Protein AF-A0A4U2Z843-F1 (afdb_monomer_lite)

pLDDT: mean 77.95, std 9.52, range [38.75, 86.12]

Organism: NCBI:txid1130819

Foldseek 3Di:
DVLQVVVLQKDWDDPDPPDIDIAGPDNVCRVVQVVCPVVCPPDNDPSSVSVVVVVVPPD

Structure (mmCIF, N/CA/C/O backbone):
data_AF-A0A4U2Z843-F1
#
_entry.id   AF-A0A4U2Z843-F1
#
loop_
_atom_site.group_PDB
_atom_site.id
_atom_site.type_symbol
_atom_site.label_atom_id
_atom_site.label_alt_id
_atom_site.label_comp_id
_atom_site.label_asym_id
_atom_site.label_entity_id
_atom_site.label_seq_id
_atom_site.pdbx_PDB_ins_code
_atom_site.Cartn_x
_atom_site.Cartn_y
_atom_site.Cartn_z
_atom_site.occupancy
_atom_site.B_iso_or_equiv
_atom_site.auth_seq_id
_atom_site.auth_comp_id
_atom_site.auth_asym_id
_atom_site.auth_atom_id
_atom_site.pdbx_PDB_model_num
ATOM 1 N N . MET A 1 1 ? 4.883 0.657 -10.028 1.00 64.19 1 MET A N 1
ATOM 2 C CA . MET A 1 1 ? 5.096 1.832 -9.142 1.00 64.19 1 MET A CA 1
ATOM 3 C C . MET A 1 1 ? 4.143 2.975 -9.459 1.00 64.19 1 MET A C 1
ATOM 5 O O . MET A 1 1 ? 3.545 3.521 -8.540 1.00 64.19 1 MET A O 1
ATOM 9 N N . GLU A 1 2 ? 3.953 3.317 -10.734 1.00 67.94 2 GLU A N 1
ATOM 10 C CA . GLU A 1 2 ? 3.135 4.466 -11.152 1.00 67.94 2 GLU A CA 1
ATOM 11 C C . GLU A 1 2 ? 1.676 4.402 -10.688 1.00 67.94 2 GLU A C 1
ATOM 13 O O . GLU A 1 2 ? 1.142 5.398 -10.213 1.00 67.94 2 GLU A O 1
ATOM 18 N N . ALA A 1 3 ? 1.047 3.225 -10.731 1.00 68.44 3 ALA A N 1
ATOM 19 C CA . ALA A 1 3 ? -0.339 3.065 -10.292 1.00 68.44 3 ALA A CA 1
ATOM 20 C C . ALA A 1 3 ? -0.542 3.362 -8.794 1.00 68.44 3 ALA A C 1
ATOM 22 O O . ALA A 1 3 ? -1.567 3.923 -8.423 1.00 68.44 3 ALA A O 1
ATOM 23 N N . VAL A 1 4 ? 0.452 3.058 -7.951 1.00 76.06 4 VAL A N 1
ATOM 24 C CA . VAL A 1 4 ? 0.435 3.399 -6.519 1.00 76.06 4 VAL A CA 1
ATOM 25 C C . VAL A 1 4 ? 0.633 4.901 -6.342 1.00 76.06 4 VAL A C 1
ATOM 27 O O . VAL A 1 4 ? -0.200 5.543 -5.712 1.00 76.06 4 VAL A O 1
ATOM 30 N N . ASN A 1 5 ? 1.646 5.487 -6.987 1.00 69.69 5 ASN A N 1
ATOM 31 C CA . ASN A 1 5 ? 1.925 6.927 -6.906 1.00 69.69 5 ASN A CA 1
ATOM 32 C C . ASN A 1 5 ? 0.759 7.792 -7.432 1.00 69.69 5 ASN A C 1
ATOM 34 O O . ASN A 1 5 ? 0.535 8.898 -6.942 1.00 69.69 5 ASN A O 1
ATOM 38 N N . LYS A 1 6 ? -0.030 7.280 -8.387 1.00 76.31 6 LYS A N 1
ATOM 39 C CA . LYS A 1 6 ? -1.214 7.954 -8.949 1.00 76.31 6 LYS A CA 1
ATOM 40 C C . LYS A 1 6 ? -2.353 8.125 -7.940 1.00 76.31 6 LYS A C 1
ATOM 42 O O . LYS A 1 6 ? -3.183 9.014 -8.111 1.00 76.31 6 LYS A O 1
ATOM 47 N N . THR A 1 7 ? -2.381 7.323 -6.877 1.00 76.19 7 THR A N 1
ATOM 48 C CA . THR A 1 7 ? -3.407 7.422 -5.826 1.00 76.19 7 THR A CA 1
ATOM 49 C C . THR A 1 7 ? -3.247 8.652 -4.942 1.00 76.19 7 THR A C 1
ATOM 51 O O . THR A 1 7 ? -4.180 8.994 -4.226 1.00 76.19 7 THR A O 1
ATOM 54 N N . LYS A 1 8 ? -2.079 9.316 -4.966 1.00 78.44 8 LYS A N 1
ATOM 55 C CA . LYS A 1 8 ? -1.708 10.466 -4.114 1.00 78.44 8 LYS A CA 1
ATOM 56 C C . LYS A 1 8 ? -1.741 10.209 -2.598 1.00 78.44 8 LYS A C 1
ATOM 58 O O . LYS A 1 8 ? -1.283 11.059 -1.842 1.00 78.44 8 LYS A O 1
ATOM 63 N N . VAL A 1 9 ? -2.233 9.053 -2.157 1.00 82.56 9 VAL A N 1
ATOM 64 C CA . VAL A 1 9 ? -2.272 8.622 -0.753 1.00 82.56 9 VAL A CA 1
ATOM 65 C C . VAL A 1 9 ? -1.179 7.609 -0.435 1.00 82.56 9 VAL A C 1
ATOM 67 O O . VAL A 1 9 ? -0.693 7.577 0.691 1.00 82.56 9 VAL A O 1
ATOM 70 N N . LEU A 1 10 ? -0.731 6.838 -1.431 1.00 83.94 10 LEU A N 1
ATOM 71 C CA . LEU A 1 10 ? 0.344 5.858 -1.315 1.00 83.94 10 LEU A CA 1
ATOM 72 C C . LEU A 1 10 ? 1.473 6.171 -2.295 1.00 83.94 10 LEU A C 1
ATOM 74 O O . LEU A 1 10 ? 1.251 6.660 -3.402 1.00 83.94 10 LEU A O 1
ATOM 78 N N . LYS A 1 11 ? 2.696 5.849 -1.888 1.00 85.44 11 LYS A N 1
ATOM 79 C CA . LYS A 1 11 ? 3.912 5.968 -2.679 1.00 85.44 11 LYS A CA 1
ATOM 80 C C . LYS A 1 11 ? 4.601 4.613 -2.752 1.00 85.44 11 LYS A C 1
ATOM 82 O O . LYS A 1 11 ? 4.868 3.994 -1.726 1.00 85.44 11 LYS A O 1
ATOM 87 N N . ALA A 1 12 ? 4.898 4.166 -3.964 1.00 83.44 12 ALA A N 1
ATOM 88 C CA . ALA A 1 12 ? 5.756 3.020 -4.217 1.00 83.44 12 ALA A CA 1
ATOM 89 C C . ALA A 1 12 ? 7.184 3.509 -4.481 1.00 83.44 12 ALA A C 1
ATOM 91 O O . ALA A 1 12 ? 7.411 4.310 -5.391 1.00 83.44 12 ALA A O 1
ATOM 92 N N . ILE A 1 13 ? 8.132 3.025 -3.687 1.00 83.12 13 ILE A N 1
ATOM 93 C CA . ILE A 1 13 ? 9.560 3.329 -3.770 1.00 83.12 13 ILE A CA 1
ATOM 94 C C . ILE A 1 13 ? 10.294 2.015 -4.031 1.00 83.12 13 ILE A C 1
ATOM 96 O O . ILE A 1 13 ? 10.102 1.041 -3.306 1.00 83.12 13 ILE A O 1
ATOM 100 N N . GLN A 1 14 ? 11.123 1.971 -5.071 1.00 82.06 14 GLN A N 1
ATOM 101 C CA . GLN A 1 14 ? 12.033 0.849 -5.267 1.00 82.06 14 GLN A CA 1
ATOM 102 C C . GLN A 1 14 ? 13.156 0.948 -4.239 1.00 82.06 14 GLN A C 1
ATOM 104 O O . GLN A 1 14 ? 13.926 1.901 -4.269 1.00 82.06 14 GLN A O 1
ATOM 109 N N . ASP A 1 15 ? 13.223 -0.016 -3.328 1.00 81.12 15 ASP A N 1
ATOM 110 C CA . ASP A 1 15 ? 14.284 -0.078 -2.319 1.00 81.12 15 ASP A CA 1
ATOM 111 C C . ASP A 1 15 ? 15.408 -1.027 -2.760 1.00 81.12 15 ASP A C 1
ATOM 113 O O . ASP A 1 15 ? 16.582 -0.779 -2.507 1.00 81.12 15 ASP A O 1
ATOM 117 N N . LYS A 1 16 ? 15.065 -2.096 -3.494 1.00 83.88 16 LYS A N 1
ATOM 118 C CA . LYS A 1 16 ? 16.032 -3.053 -4.059 1.00 83.88 16 LYS A CA 1
ATOM 119 C C . LYS A 1 16 ? 15.681 -3.370 -5.511 1.00 83.88 16 LYS A C 1
ATOM 121 O O . LYS A 1 16 ? 14.526 -3.188 -5.899 1.00 83.88 16 LYS A O 1
ATOM 126 N N . PRO A 1 17 ? 16.616 -3.919 -6.309 1.00 81.88 17 PRO A N 1
ATOM 127 C CA . PRO A 1 17 ? 16.347 -4.346 -7.685 1.00 81.88 17 PRO A CA 1
ATOM 128 C C . PRO A 1 17 ? 15.049 -5.159 -7.844 1.00 81.88 17 PRO A C 1
ATOM 130 O O . PRO A 1 17 ? 14.279 -4.866 -8.749 1.00 81.88 17 PRO A O 1
ATOM 133 N N . ASN A 1 18 ? 14.737 -6.056 -6.898 1.00 84.81 18 ASN A N 1
ATOM 134 C CA . ASN A 1 18 ? 13.495 -6.847 -6.885 1.00 84.81 18 ASN A CA 1
ATOM 135 C C . ASN A 1 18 ? 12.504 -6.470 -5.766 1.00 84.81 18 ASN A C 1
ATOM 137 O O . ASN A 1 18 ? 11.564 -7.218 -5.506 1.00 84.81 18 ASN A O 1
ATOM 141 N N . HIS A 1 19 ? 12.700 -5.348 -5.068 1.00 78.38 19 HIS A N 1
ATOM 142 C CA . HIS A 1 19 ? 11.842 -4.970 -3.943 1.00 78.38 19 HIS A CA 1
ATOM 143 C C . HIS A 1 19 ? 11.281 -3.562 -4.106 1.00 78.38 19 HIS A C 1
ATOM 145 O O . HIS A 1 19 ? 12.018 -2.579 -4.202 1.00 78.38 19 HIS A O 1
ATOM 151 N N . VAL A 1 20 ? 9.953 -3.478 -4.063 1.00 81.38 20 VAL A N 1
ATOM 152 C CA . VAL A 1 20 ? 9.209 -2.222 -4.064 1.00 81.38 20 VAL A CA 1
ATOM 153 C C . VAL A 1 20 ? 8.535 -2.071 -2.710 1.00 81.38 20 VAL A C 1
ATOM 155 O O . VAL A 1 20 ? 7.620 -2.821 -2.379 1.00 81.38 20 VAL A O 1
ATOM 158 N N . ALA A 1 21 ? 8.976 -1.090 -1.931 1.00 81.50 21 ALA A N 1
ATOM 159 C CA . ALA A 1 21 ? 8.317 -0.697 -0.700 1.00 81.50 21 ALA A CA 1
ATOM 160 C C . ALA A 1 21 ? 7.130 0.217 -1.026 1.00 81.50 21 ALA A C 1
ATOM 162 O O . ALA A 1 21 ? 7.252 1.151 -1.818 1.00 81.50 21 ALA A O 1
ATOM 163 N N . VAL A 1 22 ? 5.978 -0.030 -0.405 1.00 82.88 22 VAL A N 1
ATOM 164 C CA . VAL A 1 22 ? 4.816 0.860 -0.498 1.00 82.88 22 VAL A CA 1
ATOM 165 C C . VAL A 1 22 ? 4.560 1.493 0.857 1.00 82.88 22 VAL A C 1
ATOM 167 O O . VAL A 1 22 ? 4.474 0.796 1.863 1.00 82.88 22 VAL A O 1
ATOM 170 N N . MET A 1 23 ? 4.432 2.816 0.876 1.00 85.62 23 MET A N 1
ATOM 171 C CA . MET A 1 23 ? 4.242 3.602 2.093 1.00 85.62 23 MET A CA 1
ATOM 172 C C . MET A 1 23 ? 3.191 4.690 1.847 1.00 85.62 23 MET A C 1
ATOM 174 O O . MET A 1 23 ? 3.129 5.213 0.734 1.00 85.62 23 MET A O 1
ATOM 178 N N . PRO A 1 24 ? 2.367 5.073 2.832 1.00 86.12 24 PRO A N 1
ATOM 179 C CA . PRO A 1 24 ? 1.466 6.199 2.686 1.00 86.12 24 PRO A CA 1
ATOM 180 C C . PRO A 1 24 ? 2.254 7.505 2.656 1.00 86.12 24 PRO A C 1
ATOM 182 O O . PRO A 1 24 ? 3.321 7.633 3.25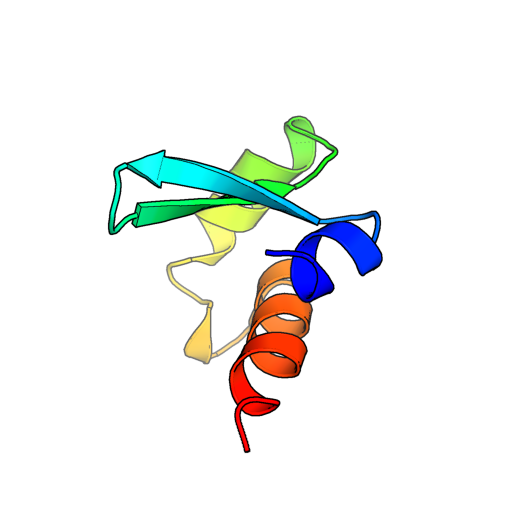9 1.00 86.12 24 PRO A O 1
ATOM 185 N N . VAL A 1 25 ? 1.718 8.494 1.944 1.00 84.81 25 VAL A N 1
ATOM 186 C CA . VAL A 1 25 ? 2.313 9.836 1.873 1.00 84.81 25 VAL A CA 1
ATOM 187 C C . VAL A 1 25 ? 2.324 10.484 3.261 1.00 84.81 25 VAL A C 1
ATOM 189 O O . VAL A 1 25 ? 3.290 11.147 3.637 1.00 84.81 25 VAL A O 1
ATOM 192 N N . LYS A 1 26 ? 1.280 10.235 4.059 1.00 84.69 26 LYS A N 1
ATOM 193 C CA . LYS A 1 26 ? 1.206 10.640 5.462 1.00 84.69 26 LYS A CA 1
ATOM 194 C C . LYS A 1 26 ? 1.825 9.569 6.355 1.00 84.69 26 LYS A C 1
ATOM 196 O O . LYS A 1 26 ? 1.224 8.529 6.608 1.00 84.69 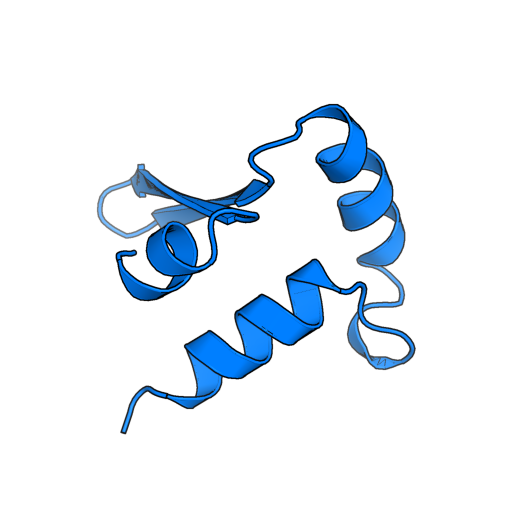26 LYS A O 1
ATOM 201 N N . LYS A 1 27 ? 3.012 9.856 6.894 1.00 77.62 27 LYS A N 1
ATOM 202 C CA . LYS A 1 27 ? 3.721 8.952 7.818 1.00 77.62 27 LYS A CA 1
ATOM 203 C C . LYS A 1 27 ? 2.920 8.627 9.082 1.00 77.62 27 LYS A C 1
ATOM 205 O O . LYS A 1 27 ? 3.043 7.519 9.586 1.00 77.62 27 LYS A O 1
ATOM 210 N N . SER A 1 28 ? 2.082 9.543 9.566 1.00 83.38 28 SER A N 1
ATOM 211 C CA . SER A 1 28 ? 1.235 9.303 10.744 1.00 83.38 28 SER A CA 1
ATOM 212 C C . SER A 1 28 ? 0.229 8.168 10.527 1.00 83.38 28 SER A C 1
ATOM 214 O O . SER A 1 28 ? -0.083 7.443 11.463 1.00 83.38 28 SER A O 1
ATOM 216 N N . GLU A 1 29 ? -0.223 7.965 9.286 1.00 82.50 29 GLU A N 1
ATOM 217 C CA . GLU A 1 29 ? -1.170 6.900 8.929 1.00 82.50 29 GLU A CA 1
ATOM 218 C C . GLU A 1 29 ? -0.458 5.575 8.600 1.00 82.50 29 GLU A C 1
ATOM 220 O O . GLU A 1 29 ? -1.102 4.537 8.480 1.00 82.50 29 GLU A O 1
ATOM 225 N N . LEU A 1 30 ? 0.880 5.573 8.490 1.00 83.00 30 LEU A N 1
ATOM 226 C CA . LEU A 1 30 ? 1.662 4.349 8.282 1.00 83.00 30 LEU A CA 1
ATOM 227 C C . LEU A 1 30 ? 1.539 3.411 9.483 1.00 83.00 30 LEU A C 1
ATOM 229 O O . LEU A 1 30 ? 1.373 2.211 9.290 1.00 83.00 30 LEU A O 1
ATOM 233 N N . GLN A 1 31 ? 1.626 3.938 10.707 1.00 83.69 31 GLN A N 1
ATOM 234 C CA . GLN A 1 31 ? 1.537 3.105 11.905 1.00 83.69 31 GLN A CA 1
ATOM 235 C C . GLN A 1 31 ? 0.138 2.508 12.061 1.00 83.69 31 GLN A C 1
ATOM 237 O O . GLN A 1 31 ? 0.020 1.312 12.312 1.00 83.69 31 GLN A O 1
ATOM 242 N N . ASP A 1 32 ? -0.904 3.316 11.855 1.00 84.38 32 ASP A N 1
ATOM 243 C CA . ASP A 1 32 ? -2.293 2.852 11.895 1.00 84.38 32 ASP A CA 1
ATOM 244 C C . ASP A 1 32 ? -2.532 1.753 10.853 1.00 84.38 32 ASP A C 1
ATOM 246 O O . ASP A 1 32 ? -2.979 0.647 11.164 1.00 84.38 32 ASP A O 1
ATOM 250 N N . TRP A 1 33 ? -2.056 1.985 9.631 1.00 85.50 33 TRP A N 1
ATOM 251 C CA . TRP A 1 33 ? -2.133 0.996 8.573 1.00 85.50 33 TRP A CA 1
ATOM 252 C C . TRP A 1 33 ? -1.361 -0.291 8.897 1.00 85.50 33 TRP A C 1
ATOM 254 O O . TRP A 1 33 ? -1.888 -1.387 8.701 1.00 85.50 33 TRP A O 1
ATOM 264 N N . MET A 1 34 ? -0.153 -0.200 9.455 1.00 82.38 34 MET A N 1
ATOM 265 C CA . MET A 1 34 ? 0.591 -1.380 9.905 1.00 82.38 34 MET A CA 1
ATOM 266 C C . MET A 1 34 ? -0.128 -2.123 11.037 1.00 82.38 34 MET A C 1
ATOM 268 O O . MET A 1 34 ? -0.131 -3.353 11.034 1.00 82.38 34 MET A O 1
ATOM 272 N N . ASN A 1 35 ? -0.796 -1.418 11.953 1.00 85.38 35 ASN A N 1
ATOM 273 C CA . ASN A 1 35 ? -1.589 -2.036 13.019 1.00 85.38 35 ASN A CA 1
ATOM 274 C C . ASN A 1 35 ? -2.777 -2.834 12.456 1.00 85.38 35 ASN A C 1
ATOM 276 O O . ASN A 1 35 ? -3.150 -3.873 12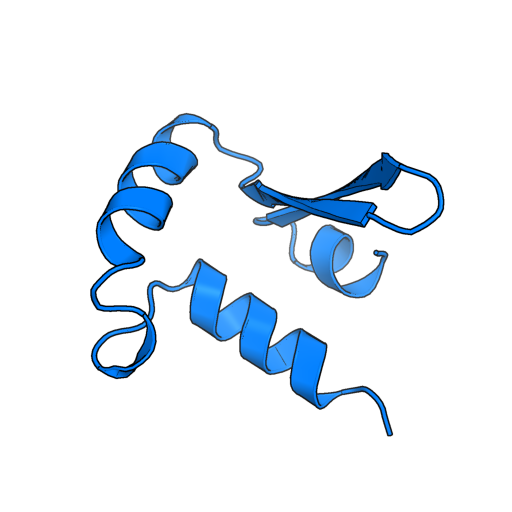.998 1.00 85.38 35 ASN A O 1
ATOM 280 N N . THR A 1 36 ? -3.341 -2.409 11.322 1.00 81.69 36 THR A N 1
ATOM 281 C CA . THR A 1 36 ? -4.413 -3.162 10.648 1.00 81.69 36 THR A CA 1
ATOM 282 C C . THR A 1 36 ? -3.932 -4.388 9.869 1.00 81.69 36 THR A C 1
ATOM 284 O O . THR A 1 36 ? -4.762 -5.152 9.375 1.00 81.69 36 THR A O 1
ATOM 287 N N . ARG A 1 37 ? -2.615 -4.626 9.764 1.00 78.06 37 ARG A N 1
ATOM 288 C CA . ARG A 1 37 ? -2.045 -5.728 8.971 1.00 78.06 37 ARG A CA 1
ATOM 289 C C . ARG A 1 37 ? -2.562 -7.096 9.413 1.00 78.06 37 ARG A C 1
ATOM 291 O O . ARG A 1 37 ? -2.864 -7.926 8.562 1.00 78.06 37 ARG A O 1
ATOM 298 N N . SER A 1 38 ? -2.739 -7.300 10.718 1.00 79.81 38 SER A N 1
ATOM 299 C CA . SER A 1 38 ? -3.282 -8.541 11.292 1.00 79.81 38 SER A CA 1
ATOM 300 C C . SER A 1 38 ? -4.726 -8.814 10.855 1.00 79.81 38 SER A C 1
ATOM 302 O O . SER A 1 38 ? -5.135 -9.965 10.753 1.00 79.81 38 SER A O 1
ATOM 304 N N . ASN A 1 39 ? -5.485 -7.759 10.544 1.00 78.12 39 ASN A N 1
ATOM 305 C CA . ASN A 1 39 ? -6.870 -7.828 10.082 1.00 78.12 39 ASN A CA 1
ATOM 306 C C . ASN A 1 39 ? -7.012 -7.541 8.582 1.00 78.12 39 ASN A C 1
ATOM 308 O O . ASN A 1 39 ? -8.133 -7.390 8.103 1.00 78.12 39 ASN A O 1
ATOM 312 N N . ALA A 1 40 ? -5.915 -7.492 7.820 1.00 74.69 40 ALA A N 1
ATOM 313 C CA . ALA A 1 40 ? -5.935 -7.080 6.418 1.00 74.69 40 ALA A CA 1
ATOM 314 C C . ALA A 1 40 ? -6.857 -7.942 5.533 1.00 74.69 40 ALA A C 1
ATOM 316 O O . ALA A 1 40 ? -7.382 -7.438 4.547 1.00 74.69 40 ALA A O 1
ATOM 317 N N . ASN A 1 41 ? -7.092 -9.206 5.901 1.00 73.62 41 ASN A N 1
ATOM 318 C CA . ASN A 1 41 ? -7.988 -10.106 5.169 1.00 73.62 41 ASN A CA 1
ATOM 319 C C . ASN A 1 41 ? -9.469 -9.958 5.566 1.00 73.62 41 ASN A C 1
ATOM 321 O O . ASN A 1 41 ? -10.334 -10.093 4.708 1.00 73.62 41 ASN A O 1
ATOM 325 N N . ASN A 1 42 ? -9.773 -9.642 6.832 1.00 79.00 42 ASN A N 1
ATOM 326 C CA . ASN A 1 42 ? -11.158 -9.547 7.324 1.00 79.00 42 ASN A CA 1
ATOM 327 C C . ASN A 1 42 ? -11.704 -8.111 7.309 1.00 79.00 42 ASN A C 1
ATOM 329 O O . ASN A 1 42 ? -12.883 -7.889 7.047 1.00 79.00 42 ASN A O 1
ATOM 333 N N . LYS A 1 43 ? -10.854 -7.124 7.604 1.00 78.94 43 LYS A N 1
ATOM 334 C CA . LYS A 1 43 ? -11.151 -5.686 7.590 1.00 78.94 43 LYS A CA 1
ATOM 335 C C . LYS A 1 43 ? -9.943 -4.926 7.028 1.00 78.94 43 LYS A C 1
ATOM 337 O O . LYS A 1 43 ? -9.204 -4.300 7.791 1.00 78.94 43 LYS A O 1
ATOM 342 N N . PRO A 1 44 ? -9.717 -4.983 5.703 1.00 77.81 44 PRO A N 1
ATOM 343 C CA . PRO A 1 44 ? -8.622 -4.254 5.083 1.00 77.81 44 PRO A CA 1
ATOM 344 C C . PRO A 1 44 ? -8.779 -2.754 5.321 1.00 77.81 44 PRO A C 1
ATOM 346 O O . PRO A 1 44 ? -9.834 -2.175 5.041 1.00 77.81 44 PRO A O 1
ATOM 349 N N . HIS A 1 45 ? -7.700 -2.130 5.789 1.00 84.12 45 HIS A N 1
ATOM 350 C CA . HIS A 1 45 ? -7.567 -0.679 5.820 1.00 84.12 45 HIS A CA 1
ATOM 351 C C . HIS A 1 45 ? -7.698 -0.102 4.410 1.00 84.12 45 HIS A C 1
ATOM 353 O O . HIS A 1 45 ? -7.445 -0.787 3.414 1.00 84.12 45 HIS A O 1
ATOM 359 N N . GLU A 1 46 ? -8.076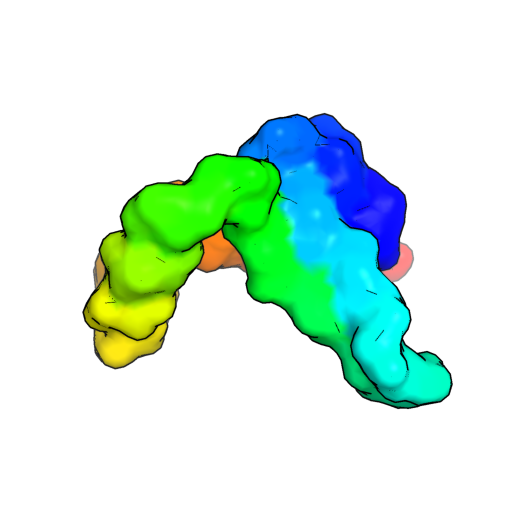 1.169 4.319 1.00 83.88 46 GLU A N 1
ATOM 360 C CA . GLU A 1 46 ? -8.327 1.848 3.047 1.00 83.88 46 GLU A CA 1
ATOM 361 C C . GLU A 1 46 ? -7.143 1.709 2.077 1.00 83.88 46 GLU A C 1
ATOM 363 O O . GLU A 1 46 ? -7.310 1.315 0.925 1.00 83.88 46 GLU A O 1
ATOM 368 N N . TYR A 1 47 ? -5.922 1.879 2.580 1.00 83.75 47 TYR A N 1
ATOM 369 C CA . TYR A 1 47 ? -4.693 1.676 1.810 1.00 83.75 47 TYR A CA 1
ATOM 370 C C . TYR A 1 47 ? -4.504 0.246 1.290 1.00 83.75 47 TYR A C 1
ATOM 372 O O . TYR A 1 47 ? -4.051 0.061 0.161 1.00 83.75 47 TYR A O 1
ATOM 380 N N . THR A 1 48 ? -4.892 -0.771 2.065 1.00 82.88 48 THR A N 1
ATOM 381 C CA . THR A 1 48 ? -4.860 -2.172 1.619 1.00 82.88 48 THR A CA 1
ATOM 382 C C . THR A 1 48 ? -5.861 -2.399 0.488 1.00 82.88 48 THR A C 1
ATOM 384 O O . THR A 1 48 ? -5.513 -3.044 -0.497 1.00 82.88 48 THR A O 1
ATOM 387 N N . LYS A 1 49 ? -7.069 -1.822 0.571 1.00 82.75 49 LYS A N 1
ATOM 388 C CA . LYS A 1 49 ? -8.071 -1.904 -0.509 1.00 82.75 49 LYS A CA 1
ATOM 389 C C . LYS A 1 49 ? -7.583 -1.230 -1.787 1.00 82.75 49 LYS A C 1
ATOM 391 O O . LYS A 1 49 ? -7.746 -1.774 -2.875 1.00 82.75 49 LYS A O 1
ATOM 396 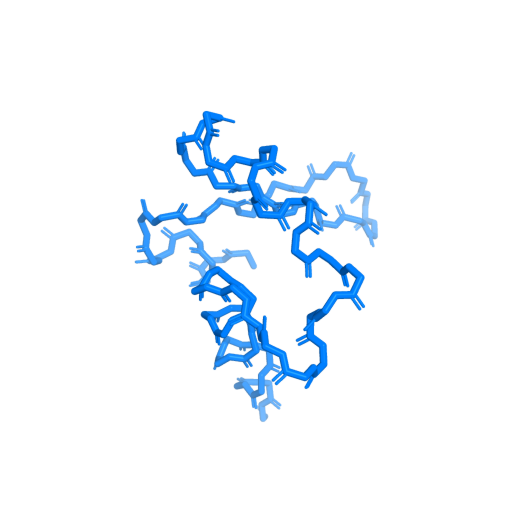N N . ILE A 1 50 ? -6.950 -0.066 -1.655 1.00 82.50 50 ILE A N 1
ATOM 397 C CA . ILE A 1 50 ? -6.360 0.661 -2.782 1.00 82.50 50 ILE A CA 1
ATOM 398 C C . ILE A 1 50 ? -5.261 -0.182 -3.439 1.00 82.50 50 ILE A C 1
ATOM 400 O O . ILE A 1 50 ? -5.234 -0.318 -4.661 1.00 82.50 50 ILE A O 1
ATOM 404 N N . LEU A 1 51 ? -4.392 -0.806 -2.640 1.00 80.56 51 LEU A N 1
ATOM 405 C CA . LEU A 1 51 ? -3.347 -1.688 -3.160 1.00 80.56 51 LEU A CA 1
ATOM 406 C C . LEU A 1 51 ? -3.898 -2.938 -3.822 1.00 80.56 51 LEU A C 1
ATOM 408 O O . LEU A 1 51 ? -3.409 -3.307 -4.884 1.00 80.56 51 LEU A O 1
ATOM 412 N N . GLN A 1 52 ? -4.928 -3.555 -3.247 1.00 79.12 52 GLN A N 1
ATOM 413 C CA . GLN A 1 52 ? -5.631 -4.670 -3.874 1.00 79.12 52 GLN A CA 1
ATOM 414 C C . GLN A 1 52 ? -6.228 -4.241 -5.220 1.00 79.12 52 GLN A C 1
ATOM 416 O O . GLN A 1 52 ? -5.989 -4.896 -6.229 1.00 79.12 52 GLN A O 1
ATOM 421 N N . GLY A 1 53 ? -6.905 -3.091 -5.285 1.00 77.88 53 GLY A N 1
ATOM 422 C CA . GLY A 1 53 ? -7.469 -2.562 -6.531 1.00 77.88 53 GLY A CA 1
ATOM 423 C C . GLY A 1 53 ? -6.428 -2.279 -7.622 1.00 77.88 53 GLY A C 1
ATOM 424 O O . GLY A 1 53 ? -6.728 -2.400 -8.810 1.00 77.88 53 GLY A O 1
ATOM 425 N N . ILE A 1 54 ? -5.196 -1.937 -7.238 1.00 75.00 54 ILE A N 1
ATOM 426 C CA . ILE A 1 54 ? -4.074 -1.763 -8.170 1.00 75.00 54 ILE A CA 1
ATOM 427 C C . ILE A 1 54 ? -3.456 -3.109 -8.557 1.00 75.00 54 ILE A C 1
ATOM 429 O O . ILE A 1 54 ? -3.167 -3.330 -9.730 1.00 75.00 54 ILE A O 1
ATOM 433 N N . SER A 1 55 ? -3.253 -4.007 -7.590 1.00 68.12 55 SER A N 1
ATOM 434 C CA . SER A 1 55 ? -2.591 -5.298 -7.798 1.00 68.12 55 SER A CA 1
ATOM 435 C C . SER A 1 55 ? -3.394 -6.228 -8.704 1.00 68.12 55 SER A C 1
ATOM 437 O O . SER A 1 55 ? -2.805 -7.029 -9.421 1.00 68.12 55 SER A O 1
ATOM 439 N N . VAL A 1 56 ? -4.725 -6.123 -8.695 1.00 59.22 56 VAL A N 1
ATOM 440 C CA . VAL A 1 56 ? -5.610 -6.963 -9.518 1.00 59.22 56 VAL A CA 1
ATOM 441 C C . VAL A 1 56 ? -5.620 -6.504 -10.990 1.00 59.22 56 VAL A C 1
ATOM 443 O O . VAL A 1 56 ? -6.062 -7.238 -11.866 1.00 59.22 56 VAL A O 1
ATOM 446 N N . LYS A 1 57 ? -5.080 -5.316 -11.304 1.00 51.12 57 LYS A N 1
ATOM 447 C CA . LYS A 1 57 ? -4.986 -4.778 -12.675 1.00 51.12 57 LYS A CA 1
ATOM 448 C C . LYS A 1 57 ? -3.703 -5.159 -13.427 1.00 51.12 57 LYS A C 1
ATOM 450 O O . LYS A 1 57 ? -3.325 -4.461 -14.365 1.00 51.12 57 LYS A O 1
ATOM 455 N N . VAL A 1 58 ? -3.043 -6.254 -13.060 1.00 44.84 58 VAL A N 1
ATOM 456 C CA . VAL A 1 58 ? -2.102 -6.915 -13.976 1.00 44.84 58 VAL A CA 1
ATOM 457 C C . VAL A 1 58 ? -2.921 -7.907 -14.798 1.00 44.84 58 VAL A C 1
ATOM 459 O O . VAL A 1 58 ? -3.255 -8.984 -14.313 1.00 44.84 58 VAL A O 1
ATOM 462 N N . LYS A 1 59 ? -3.319 -7.494 -16.002 1.00 38.75 59 LYS A N 1
ATOM 463 C CA . LYS A 1 59 ? -3.899 -8.363 -17.027 1.00 38.75 59 LYS A CA 1
ATOM 464 C C . LYS A 1 59 ? -2.974 -8.362 -18.231 1.00 38.75 59 LYS A C 1
ATOM 466 O O . LYS A 1 59 ? -2.447 -7.266 -18.527 1.00 38.75 59 LYS A O 1
#

Secondary structure (DSSP, 8-state):
-HHHHTTSSEEEEEEETT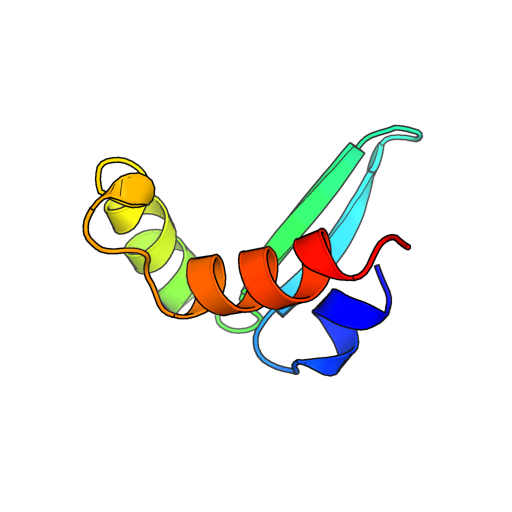EEEEEESSHHHHHHHHHGGGGTTTS--HHHHHHHHHHTT--

Sequence (59 aa):
MEAVNKTKVLKAIQDKPNHVAVMPVKKSELQDWMNTRSNANNKPHEYTKILQGISVKVK

Radius of gyration: 11.52 Å; chains: 1; bounding box: 28×21×30 Å